Protein AF-A0AA38HGX4-F1 (afdb_monomer_lite)

Radius of gyration: 17.6 Å; chains: 1; bounding box: 30×32×56 Å

Organism: NCBI:txid2755281

Sequence (93 aa):
MPVLQRALKDHSTSIKTQACRILGIMAGLADVKDLSYYFGDVIPRLQVALVDSNPEVRAESARALGLLASGMVAPISARLPPCLITISATQSG

Structure (mmCIF, N/CA/C/O backbone):
data_AF-A0AA38HGX4-F1
#
_entry.id   AF-A0AA38HGX4-F1
#
loop_
_atom_site.group_PDB
_atom_site.id
_atom_site.type_symbol
_atom_site.label_atom_id
_atom_site.label_alt_id
_atom_site.label_comp_id
_atom_site.label_asym_id
_atom_site.label_entity_id
_atom_site.label_seq_id
_atom_site.pdbx_PDB_ins_code
_atom_site.Cartn_x
_atom_site.Cartn_y
_atom_site.Cartn_z
_atom_site.occupancy
_atom_site.B_iso_or_equiv
_atom_site.auth_seq_id
_atom_site.auth_comp_id
_atom_site.auth_asym_id
_atom_site.auth_atom_id
_atom_site.pdbx_PDB_model_num
ATOM 1 N N . MET A 1 1 ? 4.866 -10.853 2.124 1.00 70.50 1 MET A N 1
ATOM 2 C CA . MET A 1 1 ? 5.470 -10.320 3.371 1.00 70.50 1 MET A CA 1
ATOM 3 C C . MET A 1 1 ? 4.462 -10.355 4.524 1.00 70.50 1 MET A C 1
ATOM 5 O O . MET A 1 1 ? 3.716 -9.394 4.695 1.00 70.50 1 MET A O 1
ATOM 9 N N . PRO A 1 2 ? 4.409 -11.441 5.316 1.00 74.56 2 PRO A N 1
ATOM 10 C CA . PRO A 1 2 ? 3.353 -11.650 6.316 1.00 74.56 2 PRO A CA 1
ATOM 11 C C . PRO A 1 2 ? 3.364 -10.617 7.457 1.00 74.56 2 PRO A C 1
ATOM 13 O O . PRO A 1 2 ? 2.305 -10.243 7.956 1.00 74.56 2 PRO A O 1
ATOM 16 N N . VAL A 1 3 ? 4.537 -10.093 7.827 1.00 80.56 3 VAL A N 1
ATOM 17 C CA . VAL A 1 3 ? 4.676 -9.092 8.902 1.00 80.56 3 VAL A CA 1
ATOM 18 C C . VAL A 1 3 ? 4.000 -7.771 8.526 1.00 80.56 3 VAL A C 1
ATOM 20 O O . VAL A 1 3 ? 3.140 -7.286 9.257 1.00 80.56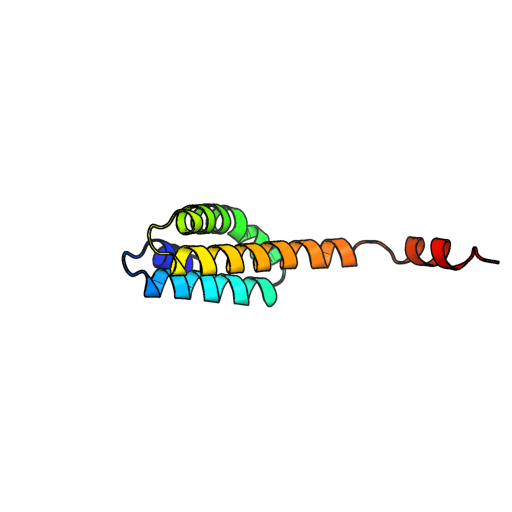 3 VAL A O 1
ATOM 23 N N . LEU A 1 4 ? 4.313 -7.224 7.348 1.00 80.69 4 LEU A N 1
ATOM 24 C CA . LEU A 1 4 ? 3.719 -5.969 6.865 1.00 80.69 4 LEU A CA 1
ATOM 25 C C . LEU A 1 4 ? 2.226 -6.121 6.579 1.00 80.69 4 LEU A C 1
ATOM 27 O O . LEU A 1 4 ? 1.436 -5.227 6.863 1.00 80.69 4 LEU A O 1
ATOM 31 N N . GLN A 1 5 ? 1.812 -7.290 6.095 1.00 78.50 5 GLN A N 1
ATOM 32 C CA . GLN A 1 5 ? 0.399 -7.613 5.936 1.00 78.50 5 GLN A CA 1
ATOM 33 C C . GLN A 1 5 ? -0.362 -7.595 7.268 1.00 78.50 5 GLN A C 1
ATOM 35 O O . GLN A 1 5 ? -1.520 -7.176 7.300 1.00 78.50 5 GLN A O 1
ATOM 40 N N . ARG A 1 6 ? 0.249 -8.072 8.355 1.00 81.38 6 ARG A N 1
ATOM 41 C CA . ARG A 1 6 ? -0.371 -8.041 9.683 1.00 81.38 6 ARG A CA 1
ATOM 42 C C . ARG A 1 6 ? -0.410 -6.620 10.239 1.00 81.38 6 ARG A C 1
ATOM 44 O O . ARG A 1 6 ? -1.453 -6.211 10.728 1.00 81.38 6 ARG A O 1
ATOM 51 N N . ALA A 1 7 ? 0.665 -5.857 10.053 1.00 82.06 7 ALA A N 1
ATOM 52 C CA . ALA A 1 7 ? 0.748 -4.457 10.463 1.00 82.06 7 ALA A CA 1
ATOM 53 C C . ALA A 1 7 ? -0.291 -3.560 9.755 1.00 82.06 7 ALA A C 1
ATOM 55 O O . ALA A 1 7 ? -0.897 -2.702 10.385 1.00 82.06 7 ALA A O 1
ATOM 56 N N . LEU A 1 8 ? -0.588 -3.806 8.473 1.00 79.31 8 LEU A N 1
ATOM 57 C CA . LEU A 1 8 ? -1.655 -3.094 7.748 1.00 79.31 8 LEU A CA 1
ATOM 58 C C . LEU A 1 8 ? -3.076 -3.432 8.234 1.00 79.31 8 LEU A C 1
ATOM 60 O O . LEU A 1 8 ? -4.014 -2.708 7.917 1.00 79.31 8 LEU A O 1
ATOM 64 N N . LYS A 1 9 ? -3.247 -4.533 8.973 1.00 79.50 9 LYS A N 1
ATOM 65 C CA . LYS A 1 9 ? -4.522 -4.929 9.595 1.00 79.50 9 LYS A CA 1
ATOM 66 C C . LYS A 1 9 ? -4.621 -4.505 11.062 1.00 79.50 9 LYS A C 1
ATOM 68 O O . LYS A 1 9 ? -5.609 -4.836 11.711 1.00 79.50 9 LYS A O 1
ATOM 73 N N . ASP A 1 10 ? -3.609 -3.826 11.590 1.00 83.75 10 ASP A N 1
ATOM 74 C CA . ASP A 1 10 ? -3.604 -3.390 12.978 1.00 83.75 10 ASP A CA 1
ATOM 75 C C . ASP A 1 10 ? -4.617 -2.253 13.203 1.00 83.75 10 ASP A C 1
ATOM 77 O O . ASP A 1 10 ? -4.905 -1.457 12.302 1.00 83.75 10 ASP A O 1
ATOM 81 N N . HIS A 1 11 ? -5.166 -2.167 14.414 1.00 79.00 11 HIS A N 1
ATOM 82 C CA . HIS A 1 11 ? -6.062 -1.075 14.795 1.00 79.00 11 HIS A CA 1
ATOM 83 C C . HIS A 1 11 ? -5.305 0.246 14.976 1.00 79.00 11 HIS A C 1
ATOM 85 O O . HIS A 1 11 ? -5.894 1.315 14.809 1.00 79.00 11 HIS A O 1
ATOM 91 N N . SER A 1 12 ? -4.003 0.189 15.269 1.00 86.75 12 SER A N 1
ATOM 92 C CA . SER A 1 12 ? -3.172 1.376 15.441 1.00 86.75 12 SER A CA 1
ATOM 93 C C . SER A 1 12 ? -2.874 2.061 14.107 1.00 86.75 12 SER A C 1
ATOM 95 O O . SER A 1 12 ? -2.237 1.503 13.210 1.00 86.75 12 SER A O 1
ATOM 97 N N . THR A 1 13 ? -3.289 3.322 13.991 1.00 85.19 13 THR A N 1
ATOM 98 C CA . THR A 1 13 ? -2.980 4.186 12.845 1.00 85.19 13 THR A CA 1
ATOM 99 C C . THR A 1 13 ? -1.479 4.364 12.645 1.00 85.19 13 THR A C 1
ATOM 101 O O . THR A 1 13 ? -1.029 4.303 11.505 1.00 85.19 13 THR A O 1
ATOM 104 N N . SER A 1 14 ? -0.696 4.475 13.724 1.00 85.62 14 SER A N 1
ATOM 105 C CA . SER A 1 14 ? 0.768 4.591 13.649 1.00 85.62 14 SER A CA 1
ATOM 106 C C . SER A 1 14 ? 1.438 3.335 13.083 1.00 85.62 14 SER A C 1
ATOM 108 O O . SER A 1 14 ? 2.412 3.425 12.341 1.00 85.62 14 SER A O 1
ATOM 110 N N . ILE A 1 15 ? 0.906 2.148 13.391 1.00 87.38 15 ILE A N 1
ATOM 111 C CA . ILE A 1 15 ? 1.429 0.887 12.842 1.00 87.38 15 ILE A CA 1
ATOM 112 C C . ILE A 1 15 ? 1.085 0.785 11.351 1.00 87.38 15 ILE A C 1
ATOM 114 O O . ILE A 1 15 ? 1.940 0.412 10.544 1.00 87.38 15 ILE A O 1
ATOM 118 N N . LYS A 1 16 ? -0.134 1.182 10.965 1.00 85.75 16 LYS A N 1
ATOM 119 C CA . LYS A 1 16 ? -0.568 1.208 9.562 1.00 85.75 16 LYS A CA 1
ATOM 120 C C . LYS A 1 16 ? 0.260 2.175 8.714 1.00 85.75 16 LYS A C 1
ATOM 122 O O . LYS A 1 16 ? 0.729 1.782 7.643 1.00 85.75 16 LYS A O 1
ATOM 127 N N . THR A 1 17 ? 0.495 3.401 9.186 1.00 86.25 17 THR A N 1
ATOM 128 C CA . THR A 1 17 ? 1.336 4.381 8.474 1.00 86.25 17 THR A CA 1
ATOM 129 C C . THR A 1 17 ? 2.769 3.884 8.334 1.00 86.25 17 THR A C 1
ATOM 131 O O . THR A 1 17 ? 3.326 3.910 7.236 1.00 86.25 17 THR A O 1
ATOM 134 N N . GLN A 1 18 ? 3.360 3.356 9.407 1.00 88.50 18 GLN A N 1
ATOM 135 C CA . GLN A 1 18 ? 4.732 2.855 9.375 1.00 88.50 18 GLN A CA 1
ATOM 136 C C . GLN A 1 18 ? 4.881 1.641 8.447 1.00 88.50 18 GLN A C 1
ATOM 138 O O . GLN A 1 18 ? 5.865 1.550 7.711 1.00 88.50 18 GLN A O 1
ATOM 143 N N . ALA A 1 19 ? 3.882 0.757 8.397 1.00 88.25 19 ALA A N 1
ATOM 144 C CA . ALA A 1 19 ? 3.848 -0.353 7.449 1.00 88.25 19 ALA A CA 1
ATOM 145 C C . ALA A 1 19 ? 3.782 0.124 5.988 1.00 88.25 19 ALA A C 1
ATOM 147 O O . ALA A 1 19 ? 4.527 -0.392 5.152 1.00 88.25 19 ALA A O 1
ATOM 148 N N . CYS A 1 20 ? 2.945 1.125 5.685 1.00 87.31 20 CYS A N 1
ATOM 149 C CA . CYS A 1 20 ? 2.879 1.738 4.352 1.00 87.31 20 CYS A CA 1
ATOM 150 C C . CYS A 1 20 ? 4.223 2.359 3.959 1.00 87.31 20 CYS A C 1
ATOM 152 O O . CYS A 1 20 ? 4.720 2.123 2.858 1.00 87.31 20 CYS A O 1
ATOM 154 N N . ARG A 1 21 ? 4.857 3.083 4.885 1.00 88.00 21 ARG A N 1
ATOM 155 C CA . ARG A 1 21 ? 6.153 3.726 4.658 1.00 88.00 21 ARG A CA 1
ATOM 156 C C . ARG A 1 21 ? 7.265 2.721 4.365 1.00 88.00 21 ARG A C 1
ATOM 158 O O . ARG A 1 21 ? 8.012 2.896 3.404 1.00 88.00 21 ARG A O 1
ATOM 165 N N . ILE A 1 22 ? 7.359 1.651 5.159 1.00 88.38 22 ILE A N 1
ATOM 166 C CA . ILE A 1 22 ? 8.338 0.575 4.937 1.00 88.38 22 ILE A CA 1
ATOM 167 C C . ILE A 1 22 ? 8.100 -0.081 3.572 1.00 88.38 22 ILE A C 1
ATOM 169 O O . ILE A 1 22 ? 9.056 -0.303 2.833 1.00 88.38 22 ILE A O 1
ATOM 173 N N . LEU A 1 23 ? 6.839 -0.343 3.211 1.00 85.25 23 LEU A N 1
ATOM 174 C CA . LEU A 1 23 ? 6.473 -0.868 1.892 1.00 85.25 23 LEU A CA 1
ATOM 175 C C . LEU A 1 23 ? 6.920 0.051 0.753 1.00 85.25 23 LEU A C 1
ATOM 177 O O . LEU A 1 23 ? 7.495 -0.435 -0.216 1.00 85.25 23 LEU A O 1
ATOM 181 N N . GLY A 1 24 ? 6.694 1.359 0.877 1.00 84.50 24 GLY A N 1
ATOM 182 C CA . GLY A 1 24 ? 7.108 2.338 -0.127 1.00 84.50 24 GLY A CA 1
ATOM 183 C C . GLY A 1 24 ? 8.626 2.394 -0.307 1.00 84.50 24 GLY A C 1
ATOM 184 O O . GLY A 1 24 ? 9.113 2.364 -1.433 1.00 84.50 24 GLY A O 1
ATOM 185 N N . ILE A 1 25 ? 9.383 2.413 0.793 1.00 84.75 25 ILE A N 1
ATOM 186 C CA . ILE A 1 25 ? 10.854 2.404 0.743 1.00 84.75 25 ILE A CA 1
ATOM 187 C C . ILE A 1 25 ? 11.363 1.098 0.127 1.00 84.75 25 ILE A C 1
ATOM 189 O O . ILE A 1 25 ? 12.230 1.128 -0.743 1.00 84.75 25 ILE A O 1
ATOM 193 N N . MET A 1 26 ? 10.797 -0.046 0.524 1.00 82.94 26 MET A N 1
ATOM 194 C CA . MET A 1 26 ? 11.154 -1.331 -0.077 1.00 82.94 26 MET A CA 1
ATOM 195 C C . MET A 1 26 ? 10.832 -1.373 -1.567 1.00 82.94 26 MET A C 1
ATOM 197 O O . MET A 1 26 ? 11.617 -1.925 -2.325 1.00 82.94 26 MET A O 1
ATOM 201 N N . ALA A 1 27 ? 9.747 -0.741 -2.010 1.00 78.38 27 ALA A N 1
ATOM 202 C CA . ALA A 1 27 ? 9.424 -0.652 -3.428 1.00 78.38 27 ALA A CA 1
ATOM 203 C C . ALA A 1 27 ? 10.422 0.174 -4.250 1.00 78.38 27 ALA A C 1
ATOM 205 O O . ALA A 1 27 ? 10.560 -0.065 -5.445 1.00 78.38 27 ALA A O 1
ATOM 206 N N . GLY A 1 28 ? 11.115 1.126 -3.619 1.00 75.75 28 GLY A N 1
ATOM 207 C CA . GLY A 1 28 ? 12.188 1.889 -4.257 1.00 75.75 28 GLY A CA 1
ATOM 208 C C . GLY A 1 28 ? 13.552 1.189 -4.252 1.00 75.75 28 GLY A C 1
ATOM 209 O O . GLY A 1 28 ? 14.412 1.559 -5.043 1.00 75.75 28 GLY A O 1
ATOM 210 N N . LEU A 1 29 ? 13.762 0.210 -3.365 1.00 79.69 29 LEU A N 1
ATOM 211 C CA . LEU A 1 29 ? 15.047 -0.483 -3.192 1.00 79.69 29 LEU A CA 1
ATOM 212 C C . LEU A 1 29 ? 15.059 -1.907 -3.762 1.00 79.69 29 LEU A C 1
ATOM 214 O O . LEU A 1 29 ? 16.126 -2.417 -4.092 1.00 79.69 29 LEU A O 1
ATOM 218 N N . ALA A 1 30 ? 13.904 -2.569 -3.823 1.00 76.56 30 ALA A N 1
ATOM 219 C CA . ALA A 1 30 ? 13.784 -3.953 -4.258 1.00 76.56 30 ALA A CA 1
ATOM 220 C C . ALA A 1 30 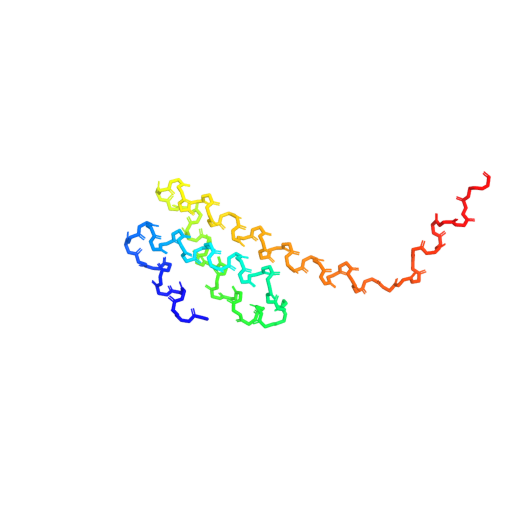? 13.556 -4.057 -5.768 1.00 76.56 30 ALA A C 1
ATOM 222 O O . ALA A 1 30 ? 12.884 -3.220 -6.374 1.00 76.56 30 ALA A O 1
ATOM 223 N N . ASP A 1 31 ? 14.049 -5.147 -6.356 1.00 73.56 31 ASP A N 1
ATOM 224 C CA . ASP A 1 31 ? 13.784 -5.463 -7.751 1.00 73.56 31 ASP A CA 1
ATOM 225 C C . ASP A 1 31 ? 12.293 -5.731 -7.978 1.00 73.56 31 ASP A C 1
ATOM 227 O O . ASP A 1 31 ? 11.634 -6.478 -7.245 1.00 73.56 31 ASP A O 1
ATOM 231 N N . VAL A 1 32 ? 11.757 -5.157 -9.056 1.00 68.62 32 VAL A N 1
ATOM 232 C CA . VAL A 1 32 ? 10.330 -5.263 -9.402 1.00 68.62 32 VAL A CA 1
ATOM 233 C C . VAL A 1 32 ? 9.882 -6.715 -9.526 1.00 68.62 32 VAL A C 1
ATOM 235 O O . VAL A 1 32 ? 8.743 -7.023 -9.189 1.00 68.62 32 VAL A O 1
ATOM 238 N N . LYS A 1 33 ? 10.774 -7.614 -9.962 1.00 71.25 33 LYS A N 1
ATOM 239 C CA . LYS A 1 33 ? 10.493 -9.049 -10.096 1.00 71.25 33 LYS A CA 1
ATOM 240 C C . LYS A 1 33 ? 10.185 -9.713 -8.753 1.00 71.25 33 LYS A C 1
ATOM 242 O O . LYS A 1 33 ? 9.197 -10.442 -8.650 1.00 71.25 33 LYS A O 1
ATOM 247 N N . ASP A 1 34 ? 10.965 -9.411 -7.721 1.00 78.00 34 ASP A N 1
ATOM 248 C CA . ASP A 1 34 ? 10.751 -9.965 -6.382 1.00 78.00 34 ASP A CA 1
ATOM 249 C C . ASP A 1 34 ? 9.503 -9.365 -5.741 1.00 78.00 34 ASP A C 1
ATOM 251 O O . ASP A 1 34 ? 8.742 -10.044 -5.049 1.00 78.00 34 ASP A O 1
ATOM 255 N N . LEU A 1 35 ? 9.248 -8.089 -6.030 1.00 73.62 35 LEU A N 1
ATOM 256 C CA . LEU A 1 35 ? 8.081 -7.378 -5.537 1.00 73.62 35 LEU A CA 1
ATOM 257 C C . LEU A 1 35 ? 6.784 -7.827 -6.223 1.00 73.62 35 LEU A C 1
ATOM 259 O O . LEU A 1 35 ? 5.740 -7.880 -5.568 1.00 73.62 35 LEU A O 1
ATOM 263 N N . SER A 1 36 ? 6.847 -8.232 -7.498 1.00 76.69 36 SER A N 1
ATOM 264 C CA . SER A 1 36 ? 5.674 -8.675 -8.258 1.00 76.69 36 SER A CA 1
ATOM 265 C C . SER A 1 36 ? 4.980 -9.902 -7.679 1.00 76.69 36 SER A C 1
ATOM 267 O O . SER A 1 36 ? 3.753 -9.976 -7.736 1.00 76.69 36 SER A O 1
ATOM 269 N N . TYR A 1 37 ? 5.718 -10.800 -7.021 1.00 81.81 37 TYR A N 1
ATOM 270 C CA . TYR A 1 37 ? 5.122 -11.918 -6.284 1.00 81.81 37 TYR A CA 1
ATOM 271 C C . TYR A 1 37 ? 4.233 -11.443 -5.120 1.00 81.81 37 TYR A C 1
ATOM 273 O O . TYR A 1 37 ? 3.231 -12.069 -4.785 1.00 81.81 37 TYR A O 1
ATOM 281 N N . TYR A 1 38 ? 4.570 -10.302 -4.515 1.00 78.81 38 TYR A N 1
ATOM 282 C CA . TYR A 1 38 ? 3.846 -9.748 -3.373 1.00 78.81 38 TYR A CA 1
ATOM 283 C C . TYR A 1 38 ? 2.743 -8.756 -3.763 1.00 78.81 38 TYR A C 1
ATOM 285 O O . TYR A 1 38 ? 1.905 -8.443 -2.914 1.00 78.81 38 TYR A O 1
ATOM 293 N N . PHE A 1 39 ? 2.688 -8.277 -5.012 1.00 78.00 39 PHE A N 1
ATOM 294 C CA . PHE A 1 39 ? 1.681 -7.299 -5.452 1.00 78.00 39 PHE A CA 1
ATOM 295 C C . PHE A 1 39 ? 0.246 -7.788 -5.283 1.00 78.00 39 PHE A C 1
ATOM 297 O O . PHE A 1 39 ? -0.597 -6.998 -4.856 1.00 78.00 39 PHE A O 1
ATOM 304 N N . GLY A 1 40 ? -0.013 -9.077 -5.534 1.00 81.06 40 GLY A N 1
ATOM 305 C CA . GLY A 1 40 ? -1.344 -9.673 -5.376 1.00 81.06 40 GLY A CA 1
ATOM 306 C C . GLY A 1 40 ? -1.924 -9.496 -3.971 1.00 81.06 40 GLY A C 1
ATOM 307 O O . GLY A 1 40 ? -3.123 -9.291 -3.822 1.00 81.06 40 GLY A O 1
ATOM 308 N N . ASP A 1 41 ? -1.066 -9.464 -2.949 1.00 81.94 41 ASP A N 1
ATOM 309 C CA . ASP A 1 41 ? -1.490 -9.260 -1.565 1.00 81.94 41 ASP A CA 1
ATOM 310 C C . ASP A 1 41 ? -1.340 -7.813 -1.085 1.00 81.94 41 ASP A C 1
ATOM 312 O O . ASP A 1 41 ? -2.074 -7.374 -0.197 1.00 81.94 41 ASP A O 1
ATOM 316 N N . VAL A 1 42 ? -0.339 -7.088 -1.590 1.00 81.69 42 VAL A N 1
ATOM 317 C CA . VAL A 1 42 ? 0.031 -5.750 -1.103 1.00 81.69 42 VAL A CA 1
ATOM 318 C C . VAL A 1 42 ? -0.878 -4.671 -1.688 1.00 81.69 42 VAL A C 1
ATOM 320 O O . VAL A 1 42 ? -1.331 -3.805 -0.937 1.00 81.69 42 VAL A O 1
ATOM 323 N N . ILE A 1 43 ? -1.186 -4.728 -2.989 1.00 84.12 43 ILE A N 1
ATOM 324 C CA . ILE A 1 43 ? -2.004 -3.706 -3.662 1.00 84.12 43 ILE A CA 1
ATOM 325 C C . ILE A 1 43 ? -3.408 -3.612 -3.048 1.00 84.12 43 ILE A C 1
ATOM 327 O O . ILE A 1 43 ? -3.790 -2.504 -2.663 1.00 84.12 43 ILE A O 1
ATOM 331 N N . PRO A 1 44 ? -4.152 -4.720 -2.844 1.00 86.44 44 PRO A N 1
ATOM 332 C CA . PRO A 1 44 ? -5.479 -4.642 -2.234 1.00 86.44 44 PRO A CA 1
ATOM 333 C C . PRO A 1 44 ? -5.448 -4.044 -0.825 1.00 86.44 44 PRO A C 1
ATOM 335 O O . PRO A 1 44 ? -6.370 -3.348 -0.412 1.00 86.44 44 PRO A O 1
ATOM 338 N N . ARG A 1 45 ? -4.368 -4.269 -0.068 1.00 82.94 45 ARG A N 1
ATOM 339 C CA . ARG A 1 45 ? -4.241 -3.746 1.301 1.00 82.94 45 ARG A CA 1
ATOM 340 C C . ARG A 1 45 ? -3.949 -2.256 1.330 1.00 82.94 45 ARG A C 1
ATOM 342 O O . ARG A 1 45 ? -4.517 -1.554 2.159 1.00 82.94 45 ARG A O 1
ATOM 349 N N . LEU A 1 46 ? -3.107 -1.773 0.421 1.00 85.31 46 LEU A N 1
ATOM 350 C CA . LEU A 1 46 ? -2.888 -0.337 0.258 1.00 85.31 46 LEU A CA 1
ATOM 351 C C . LEU A 1 46 ? -4.153 0.363 -0.254 1.00 85.31 46 LEU A C 1
ATOM 353 O O . LEU A 1 46 ? -4.439 1.474 0.177 1.00 85.31 46 LEU A O 1
ATOM 357 N N . GLN A 1 47 ? -4.954 -0.295 -1.097 1.00 86.38 47 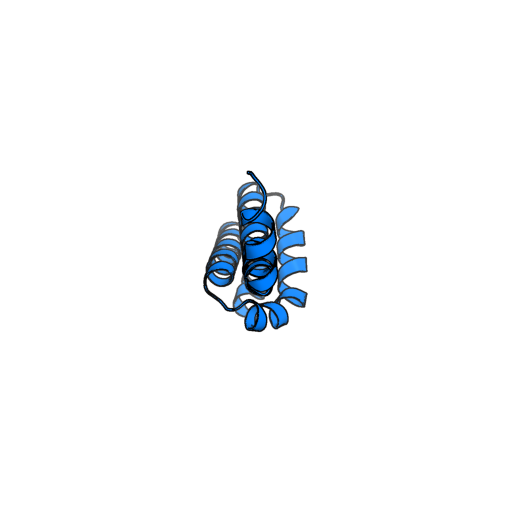GLN A N 1
ATOM 358 C CA . GLN A 1 47 ? -6.268 0.214 -1.509 1.00 86.38 47 GLN A CA 1
ATOM 359 C C . GLN A 1 47 ? -7.253 0.318 -0.339 1.00 86.38 47 GLN A C 1
ATOM 361 O O . GLN A 1 47 ? -7.965 1.312 -0.233 1.00 86.38 47 GLN A O 1
ATOM 366 N N . VAL A 1 48 ? -7.266 -0.655 0.575 1.00 86.31 48 VAL A N 1
ATOM 367 C CA . VAL A 1 48 ? -8.061 -0.553 1.812 1.00 86.31 48 VAL A CA 1
ATOM 368 C C . VAL A 1 48 ? -7.554 0.592 2.696 1.00 86.31 48 VAL A C 1
ATOM 370 O O . VAL A 1 48 ? -8.353 1.352 3.234 1.00 86.31 48 VAL A O 1
ATOM 373 N N . ALA A 1 49 ? -6.237 0.766 2.810 1.00 85.25 49 ALA A N 1
ATOM 374 C CA . ALA A 1 49 ? -5.646 1.848 3.596 1.00 85.25 49 ALA A CA 1
ATOM 375 C C . ALA A 1 49 ? -5.844 3.247 2.960 1.00 85.25 49 ALA A C 1
ATOM 377 O O . ALA A 1 49 ? -5.885 4.252 3.669 1.00 85.25 49 ALA A O 1
ATOM 378 N N . LEU A 1 50 ? -6.058 3.330 1.640 1.00 86.19 50 LEU A N 1
ATOM 379 C CA . LEU A 1 50 ? -6.426 4.570 0.940 1.00 86.19 50 LEU A CA 1
ATOM 380 C C . LEU A 1 50 ? -7.808 5.108 1.330 1.00 86.19 50 LEU A C 1
ATOM 382 O O . LEU A 1 50 ? -8.034 6.313 1.229 1.00 86.19 50 LEU A O 1
ATOM 386 N N . VAL A 1 51 ? -8.722 4.242 1.769 1.00 88.06 51 VAL A N 1
ATOM 387 C CA . VAL A 1 51 ? -10.062 4.626 2.246 1.00 88.06 51 VAL A CA 1
ATOM 388 C C . VAL A 1 51 ? -10.159 4.632 3.776 1.00 88.06 51 VAL A C 1
ATOM 390 O O . VAL A 1 51 ? -11.255 4.660 4.331 1.00 88.06 51 VAL A O 1
ATOM 393 N N . ASP A 1 52 ? -9.017 4.636 4.475 1.00 87.94 52 ASP A N 1
ATOM 394 C CA . ASP A 1 52 ? -8.974 4.725 5.934 1.00 87.94 52 ASP A CA 1
ATOM 395 C C . ASP A 1 52 ? -9.492 6.092 6.424 1.00 87.94 52 ASP A C 1
ATOM 397 O O . ASP A 1 52 ? -9.286 7.146 5.801 1.00 87.94 52 ASP A O 1
ATOM 401 N N . SER A 1 53 ? -10.177 6.080 7.570 1.00 86.38 53 SER A N 1
ATOM 402 C CA . SER A 1 53 ? -10.735 7.278 8.202 1.00 86.38 53 SER A CA 1
ATOM 403 C C . SER A 1 53 ? -9.648 8.300 8.557 1.00 86.38 53 SER A C 1
ATOM 405 O O . SER A 1 53 ? -9.904 9.507 8.526 1.00 86.38 53 SER A O 1
ATOM 407 N N . ASN A 1 54 ? -8.423 7.845 8.838 1.00 86.19 54 ASN A N 1
ATOM 408 C CA . ASN A 1 54 ? -7.312 8.710 9.209 1.00 86.19 54 ASN A CA 1
ATOM 409 C C . ASN A 1 54 ? -6.595 9.302 7.967 1.00 86.19 54 ASN A C 1
ATOM 411 O O . ASN A 1 54 ? -6.115 8.553 7.112 1.00 86.19 54 ASN A O 1
ATOM 415 N N . PRO A 1 55 ? -6.459 10.641 7.865 1.00 86.94 55 PRO A N 1
ATOM 416 C CA . PRO A 1 55 ? -5.798 11.301 6.735 1.00 86.94 55 PRO A CA 1
ATOM 417 C C . PRO A 1 55 ? -4.316 10.938 6.560 1.00 86.94 55 PRO A C 1
ATOM 419 O O . PRO A 1 55 ? -3.845 10.890 5.424 1.00 86.94 55 PRO A O 1
ATOM 422 N N . GLU A 1 56 ? -3.587 10.654 7.640 1.00 87.81 56 GLU A N 1
ATOM 423 C CA . GLU A 1 56 ? -2.171 10.272 7.572 1.00 87.81 56 GLU A CA 1
ATOM 424 C C . GLU A 1 56 ? -1.995 8.898 6.927 1.00 87.81 56 GLU A C 1
ATOM 426 O O . GLU A 1 56 ? -1.128 8.716 6.071 1.00 87.81 56 GLU A O 1
ATOM 431 N N . VAL A 1 57 ? -2.860 7.941 7.284 1.00 87.88 57 VAL A N 1
ATOM 432 C CA . VAL A 1 57 ? -2.861 6.599 6.684 1.00 87.88 57 VAL A CA 1
ATOM 433 C C . VAL A 1 57 ? -3.126 6.701 5.184 1.00 87.88 57 VAL A C 1
ATOM 435 O O . VAL A 1 57 ? -2.410 6.077 4.400 1.00 87.88 57 VAL A O 1
ATOM 438 N N . ARG A 1 58 ? -4.077 7.547 4.762 1.00 89.94 58 ARG A N 1
ATOM 439 C CA . ARG A 1 58 ? -4.361 7.771 3.336 1.00 89.94 58 ARG A CA 1
ATOM 440 C C . ARG A 1 58 ? -3.163 8.347 2.586 1.00 89.94 58 ARG A C 1
ATOM 442 O O . ARG A 1 58 ? -2.808 7.833 1.526 1.00 89.94 58 ARG A O 1
ATOM 449 N N . ALA A 1 59 ? -2.536 9.391 3.132 1.00 89.44 59 ALA A N 1
ATOM 450 C CA . ALA A 1 59 ? -1.392 10.049 2.503 1.00 89.44 59 ALA A CA 1
ATOM 451 C C . ALA A 1 59 ? -0.214 9.081 2.314 1.00 89.44 59 ALA A C 1
ATOM 453 O O . ALA A 1 59 ? 0.381 9.022 1.234 1.00 89.44 59 ALA A O 1
ATOM 454 N N . GLU A 1 60 ? 0.088 8.278 3.335 1.00 89.88 60 GLU A N 1
ATOM 455 C CA . GLU A 1 60 ? 1.217 7.353 3.277 1.00 89.88 60 GLU A CA 1
ATOM 456 C C . GLU A 1 60 ? 0.934 6.131 2.396 1.00 89.88 60 GLU A C 1
ATOM 458 O O . GLU A 1 60 ? 1.817 5.663 1.677 1.00 89.88 60 GLU A O 1
ATOM 463 N N . SER A 1 61 ? -0.317 5.668 2.361 1.00 87.94 61 SER A N 1
ATOM 464 C CA . SER A 1 61 ? -0.755 4.612 1.438 1.00 87.94 61 SER A CA 1
ATOM 465 C C . SER A 1 61 ? -0.655 5.061 -0.020 1.00 87.94 61 SER A C 1
ATOM 467 O O . SER A 1 61 ? -0.165 4.311 -0.867 1.00 87.94 61 SER A O 1
ATOM 469 N N . ALA A 1 62 ? -1.059 6.303 -0.314 1.00 89.06 62 ALA A N 1
ATOM 470 C CA . ALA A 1 62 ? -0.927 6.899 -1.642 1.00 89.06 62 ALA A CA 1
ATOM 471 C C . ALA A 1 62 ? 0.545 7.022 -2.064 1.00 89.06 62 ALA A C 1
ATOM 473 O O . ALA A 1 62 ? 0.893 6.666 -3.191 1.00 89.06 62 ALA A O 1
ATOM 474 N N . ARG A 1 63 ? 1.426 7.455 -1.150 1.00 88.50 63 ARG A N 1
ATOM 475 C CA . ARG A 1 63 ? 2.878 7.479 -1.395 1.00 88.50 63 ARG A CA 1
ATOM 476 C C . ARG A 1 63 ? 3.435 6.095 -1.693 1.00 88.50 63 ARG A C 1
ATOM 478 O O . ARG A 1 63 ? 4.159 5.939 -2.673 1.00 88.50 63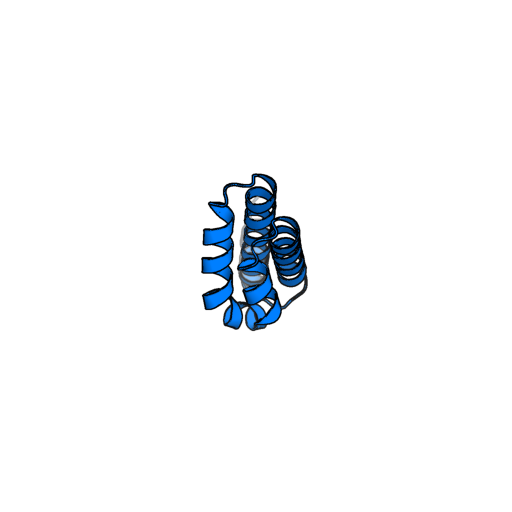 ARG A O 1
ATOM 485 N N . ALA A 1 64 ? 3.101 5.103 -0.872 1.00 88.12 64 ALA A N 1
ATOM 486 C CA . ALA A 1 64 ? 3.581 3.738 -1.049 1.00 88.12 64 ALA A CA 1
ATOM 487 C C . ALA A 1 64 ? 3.157 3.164 -2.410 1.00 88.12 64 ALA A C 1
ATOM 489 O O . ALA A 1 64 ? 3.979 2.571 -3.106 1.00 88.12 64 ALA A O 1
ATOM 490 N N . LEU A 1 65 ? 1.910 3.406 -2.829 1.00 86.50 65 LEU A N 1
ATOM 491 C CA . LEU A 1 65 ? 1.420 3.031 -4.159 1.00 86.50 65 LEU A CA 1
ATOM 492 C C . LEU A 1 65 ? 2.143 3.769 -5.289 1.00 86.50 65 LEU A C 1
ATOM 494 O O . LEU A 1 65 ? 2.478 3.148 -6.294 1.00 86.50 65 LEU A O 1
ATOM 498 N N . GLY A 1 66 ? 2.420 5.063 -5.125 1.00 85.94 66 GLY A N 1
ATOM 499 C CA . GLY A 1 66 ? 3.195 5.834 -6.097 1.00 85.94 66 GLY A CA 1
ATOM 500 C C . GLY A 1 66 ? 4.616 5.296 -6.275 1.00 85.94 66 GLY A C 1
ATOM 501 O O . GLY A 1 66 ? 5.080 5.149 -7.403 1.00 85.94 66 GLY A O 1
ATOM 502 N N . LEU A 1 67 ? 5.284 4.930 -5.178 1.00 83.88 67 LEU A N 1
ATOM 503 C CA . LEU A 1 67 ? 6.623 4.331 -5.213 1.00 83.88 67 LEU A CA 1
ATOM 504 C C . LEU A 1 67 ? 6.606 2.945 -5.865 1.00 83.88 67 LEU A C 1
ATOM 506 O O . LEU A 1 67 ? 7.455 2.660 -6.705 1.00 83.88 67 LEU A O 1
ATOM 510 N N . LEU A 1 68 ? 5.599 2.124 -5.557 1.00 80.94 68 LEU A N 1
ATOM 511 C CA . LEU A 1 68 ? 5.370 0.841 -6.228 1.00 80.94 68 LEU A CA 1
ATOM 512 C C . LEU A 1 68 ? 5.172 1.016 -7.740 1.00 80.94 68 LEU A C 1
ATOM 514 O O . LEU A 1 68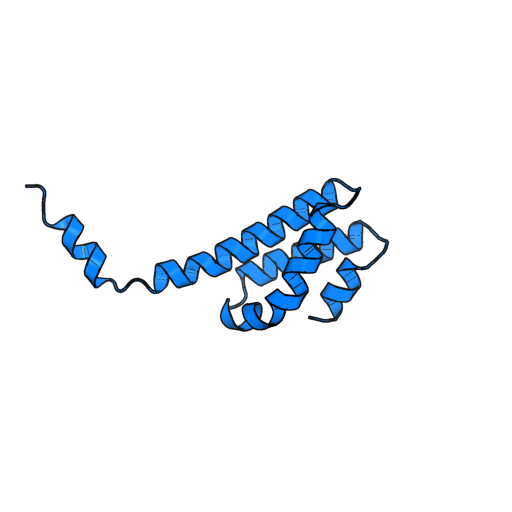 ? 5.816 0.328 -8.531 1.00 80.94 68 LEU A O 1
ATOM 518 N N . ALA A 1 69 ? 4.326 1.960 -8.153 1.00 78.69 69 ALA A N 1
ATOM 519 C CA . ALA A 1 69 ? 4.068 2.244 -9.562 1.00 78.69 69 ALA A CA 1
ATOM 520 C C . ALA A 1 69 ? 5.312 2.779 -10.287 1.00 78.69 69 ALA A C 1
ATOM 522 O O . ALA A 1 69 ? 5.632 2.322 -11.384 1.00 78.69 69 ALA A O 1
ATOM 523 N N . SER A 1 70 ? 6.048 3.698 -9.659 1.00 76.56 70 SER A N 1
ATOM 524 C CA . SER A 1 70 ? 7.290 4.243 -10.211 1.00 76.56 70 SER A CA 1
ATOM 525 C C . SER A 1 70 ? 8.370 3.168 -10.343 1.00 76.56 70 SER A C 1
ATOM 527 O O . SER A 1 70 ? 9.075 3.134 -11.353 1.00 76.56 70 SER A O 1
ATOM 529 N N . GLY A 1 71 ? 8.457 2.262 -9.363 1.00 69.56 71 GLY A N 1
ATOM 530 C CA . GLY A 1 71 ? 9.327 1.092 -9.409 1.00 69.56 71 GLY A CA 1
ATOM 531 C C . GLY A 1 71 ? 9.038 0.224 -10.630 1.00 69.56 71 GLY A C 1
ATOM 532 O O . GLY A 1 71 ? 9.973 -0.134 -11.326 1.00 69.56 71 GLY A O 1
ATOM 533 N N . MET A 1 72 ? 7.766 -0.036 -10.964 1.00 65.69 72 MET A N 1
ATOM 534 C CA . MET A 1 72 ? 7.378 -0.823 -12.151 1.00 65.69 72 MET A CA 1
ATOM 535 C C . MET A 1 72 ? 7.632 -0.120 -13.493 1.00 65.69 72 MET A C 1
ATOM 537 O O . MET A 1 72 ? 7.911 -0.789 -14.490 1.00 65.69 72 MET A O 1
ATOM 541 N N . VAL A 1 73 ? 7.526 1.209 -13.545 1.00 58.16 73 VAL A N 1
ATOM 542 C CA . VAL A 1 73 ? 7.736 1.988 -14.780 1.00 58.16 73 VAL A CA 1
ATOM 543 C C . VAL A 1 73 ? 9.223 2.099 -15.132 1.00 58.16 73 VAL A C 1
ATOM 545 O O . VAL A 1 73 ? 9.579 2.039 -16.312 1.00 58.16 73 VAL A O 1
ATOM 548 N N . ALA A 1 74 ? 10.105 2.183 -14.132 1.00 56.16 74 ALA A N 1
ATOM 549 C CA . ALA A 1 74 ? 11.552 2.259 -14.336 1.00 56.16 74 ALA A CA 1
ATOM 550 C C . ALA A 1 74 ? 12.140 1.120 -15.210 1.00 56.16 74 ALA A C 1
ATOM 552 O O . ALA A 1 74 ? 12.824 1.426 -16.191 1.00 56.16 74 ALA A O 1
ATOM 553 N N . PRO A 1 75 ? 11.859 -0.179 -14.972 1.00 53.84 75 PRO A N 1
ATOM 554 C CA . PRO A 1 75 ? 12.381 -1.256 -15.805 1.00 53.84 75 PRO A CA 1
ATOM 555 C C . PRO A 1 75 ? 11.697 -1.351 -17.170 1.00 53.84 75 PRO A C 1
ATOM 557 O O . PRO A 1 75 ? 12.267 -1.958 -18.069 1.00 53.84 75 PRO A O 1
ATOM 560 N N . ILE A 1 76 ? 10.495 -0.792 -17.359 1.00 52.66 76 ILE A N 1
ATOM 561 C CA . ILE A 1 76 ? 9.846 -0.752 -18.682 1.00 52.66 76 ILE A CA 1
ATOM 562 C C . ILE A 1 76 ? 10.557 0.267 -19.578 1.00 52.66 76 ILE A C 1
ATOM 564 O O . ILE A 1 76 ? 10.833 -0.039 -20.736 1.00 52.66 76 ILE A O 1
ATOM 568 N N . SER A 1 77 ? 10.932 1.426 -19.026 1.00 51.16 77 SER A N 1
ATOM 569 C CA . SER A 1 77 ? 11.768 2.421 -19.714 1.00 51.16 77 SER A CA 1
ATOM 570 C C . SER A 1 77 ? 13.152 1.859 -20.064 1.00 51.16 77 SER A C 1
ATOM 572 O O . SER A 1 77 ? 13.597 1.962 -21.205 1.00 51.16 77 SER A O 1
ATOM 574 N N . ALA A 1 78 ? 13.792 1.153 -19.125 1.00 53.22 78 ALA A N 1
ATOM 575 C CA . ALA A 1 78 ? 15.102 0.533 -19.345 1.00 53.22 78 ALA A CA 1
ATOM 576 C C . ALA A 1 78 ? 15.088 -0.650 -20.335 1.00 53.22 78 ALA A C 1
ATOM 578 O O . ALA A 1 78 ? 16.148 -1.110 -20.758 1.00 53.22 78 ALA A O 1
ATOM 579 N N . ARG A 1 79 ? 13.905 -1.168 -20.700 1.00 46.78 79 ARG A N 1
ATOM 580 C CA . ARG A 1 79 ? 13.751 -2.289 -21.641 1.00 46.78 79 ARG A CA 1
ATOM 581 C C . ARG A 1 79 ? 13.416 -1.846 -23.063 1.00 46.78 79 ARG A C 1
ATOM 583 O O . ARG A 1 79 ? 13.279 -2.712 -23.927 1.00 46.78 79 ARG A O 1
ATOM 590 N N . LEU A 1 80 ? 13.308 -0.540 -23.328 1.00 47.00 80 LEU A N 1
ATOM 591 C CA . LEU A 1 80 ? 13.319 -0.057 -24.705 1.00 47.00 80 LEU A CA 1
ATOM 592 C C . LEU A 1 80 ? 14.757 -0.168 -25.241 1.00 47.00 80 LEU A C 1
ATOM 594 O O . LEU A 1 80 ? 15.659 0.458 -24.682 1.00 47.00 80 LEU A O 1
ATOM 598 N N . PRO A 1 81 ? 15.011 -0.963 -26.294 1.00 56.16 81 PRO A N 1
ATOM 599 C CA . PRO A 1 81 ? 16.349 -1.082 -26.845 1.00 56.16 81 PRO A CA 1
ATOM 600 C C . PRO A 1 81 ? 16.827 0.289 -27.359 1.00 56.16 81 PRO A C 1
ATOM 602 O O . PRO A 1 81 ? 16.047 1.011 -27.990 1.00 56.16 81 PRO A O 1
ATOM 605 N N . PRO A 1 82 ? 18.111 0.641 -27.159 1.00 59.00 82 PRO A N 1
ATOM 606 C CA . PRO A 1 82 ? 18.684 1.933 -27.556 1.00 59.00 82 PRO A CA 1
ATOM 607 C C . PRO A 1 82 ? 18.616 2.226 -29.068 1.00 59.00 82 PRO A C 1
ATOM 609 O O . PRO A 1 82 ? 18.934 3.330 -29.498 1.00 59.00 82 PRO A O 1
ATOM 612 N N . CYS A 1 83 ? 18.151 1.282 -29.889 1.00 56.50 83 CYS A N 1
ATOM 613 C CA . CYS A 1 83 ? 18.033 1.434 -31.336 1.00 56.50 83 CYS A CA 1
ATOM 614 C C . CYS A 1 83 ? 16.997 2.479 -31.791 1.00 56.50 83 CYS A C 1
ATOM 616 O O . CYS A 1 83 ? 17.097 2.943 -32.922 1.00 56.50 83 CYS A O 1
ATOM 618 N N . LEU A 1 84 ? 16.027 2.878 -30.956 1.00 53.81 84 LEU A N 1
ATOM 619 C CA . LEU A 1 84 ? 15.017 3.878 -31.351 1.00 53.81 84 LEU A CA 1
ATOM 620 C C . LEU A 1 84 ? 15.332 5.316 -30.916 1.00 53.81 84 LEU A C 1
ATOM 622 O O . LEU A 1 84 ? 14.672 6.238 -31.383 1.00 53.81 84 LEU A O 1
ATOM 626 N N . 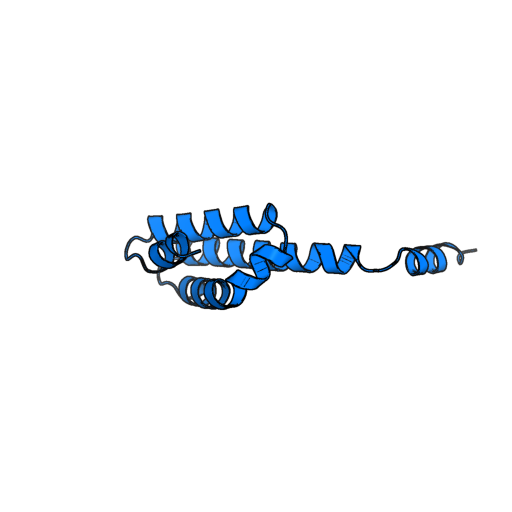ILE A 1 85 ? 16.353 5.530 -30.083 1.00 60.75 85 ILE A N 1
ATOM 627 C CA . ILE A 1 85 ? 16.736 6.875 -29.614 1.00 60.75 85 ILE A CA 1
ATOM 628 C C . ILE A 1 85 ? 17.647 7.570 -30.644 1.00 60.75 85 ILE A C 1
ATOM 630 O O . ILE A 1 85 ? 17.653 8.791 -30.766 1.00 60.75 85 ILE A O 1
ATOM 634 N N . THR A 1 86 ? 18.385 6.797 -31.447 1.00 54.66 86 THR A N 1
ATOM 635 C CA . THR A 1 86 ? 19.297 7.338 -32.468 1.00 54.66 86 THR A CA 1
ATOM 636 C C . THR A 1 86 ? 18.572 7.879 -33.704 1.00 54.66 86 THR A C 1
ATOM 638 O O . THR A 1 86 ? 19.087 8.785 -34.351 1.00 54.66 86 THR A O 1
ATOM 641 N N . ILE A 1 87 ? 17.373 7.383 -34.033 1.00 58.66 87 ILE A N 1
ATOM 642 C CA . ILE A 1 87 ? 16.681 7.778 -35.275 1.00 58.66 87 ILE A CA 1
ATOM 643 C C . ILE A 1 87 ? 16.037 9.171 -35.150 1.00 58.66 87 ILE A C 1
ATOM 645 O O . ILE A 1 87 ? 15.904 9.876 -36.144 1.00 58.66 87 ILE A O 1
ATOM 649 N N . SER A 1 88 ? 15.696 9.626 -33.939 1.00 57.47 88 SER A N 1
ATOM 650 C CA . SER A 1 88 ? 15.142 10.974 -33.729 1.00 57.47 88 SER A CA 1
ATOM 651 C C . SER A 1 88 ? 16.200 12.077 -33.598 1.00 57.47 88 SER A C 1
ATOM 653 O O . SER A 1 88 ? 15.834 13.244 -33.534 1.00 57.47 88 SER A O 1
ATOM 655 N N . ALA A 1 89 ? 17.495 11.737 -33.546 1.00 57.00 89 ALA A N 1
ATOM 656 C CA . ALA A 1 89 ? 18.589 12.709 -33.428 1.00 57.00 89 ALA A CA 1
ATOM 657 C C . ALA A 1 89 ? 19.295 13.015 -34.767 1.00 57.00 89 ALA A C 1
ATOM 659 O O . ALA A 1 89 ? 20.204 13.840 -34.799 1.00 57.00 89 ALA A O 1
ATOM 660 N N . THR A 1 90 ? 18.899 12.368 -35.870 1.00 54.81 90 THR A N 1
ATOM 661 C CA . THR A 1 90 ? 19.549 12.506 -37.189 1.00 54.81 90 THR A CA 1
ATOM 662 C C . THR A 1 90 ? 18.746 13.296 -38.227 1.00 54.81 90 THR A C 1
ATOM 664 O O . THR A 1 90 ? 19.187 13.404 -39.369 1.00 54.81 90 THR A O 1
ATOM 667 N N . GLN A 1 91 ? 17.617 13.913 -37.865 1.00 51.25 91 GLN A N 1
ATOM 668 C CA . GLN A 1 91 ? 16.930 14.873 -38.739 1.00 51.25 91 GLN A CA 1
ATOM 669 C C . GLN A 1 91 ? 16.641 16.185 -38.013 1.00 51.25 91 GLN A C 1
ATOM 671 O O . GLN A 1 91 ? 15.673 16.279 -37.266 1.00 51.25 91 GLN A O 1
ATOM 676 N N . SER A 1 92 ? 17.516 17.163 -38.250 1.00 50.34 92 SER A N 1
ATOM 677 C CA . SER A 1 92 ? 17.323 18.626 -38.338 1.00 50.34 92 SER A CA 1
ATOM 678 C C . SER A 1 92 ? 18.749 19.201 -38.242 1.00 50.34 92 SER A C 1
ATOM 680 O O . SER A 1 92 ? 19.275 19.344 -37.142 1.00 50.34 92 SER A O 1
ATOM 682 N N . GLY A 1 93 ? 19.525 19.344 -39.319 1.00 46.59 93 GLY A N 1
ATOM 683 C CA . GLY A 1 93 ? 19.104 19.797 -40.644 1.00 46.59 93 GLY A CA 1
ATOM 684 C C . GLY A 1 93 ? 18.935 21.301 -40.593 1.00 46.59 93 GLY A C 1
ATOM 685 O O . GLY A 1 93 ? 17.852 21.708 -40.128 1.00 46.59 93 GLY A O 1
#

InterPro domains:
  IPR011989 Armadillo-like helical [G3DSA:1.25.10.10] (1-88)
  IPR016024 Armadillo-type fold [SSF48371] (1-72)

Secondary structure (DSSP, 8-state):
-HHHHHHTT-S-HHHHHHHHHHHHHHHHHS-HHHHHHHHHHHHHHHHHHHT-SSHHHHHHHHHHHHHHHHHHHHHHHTTS-GGGTSGGGS---

pLDDT: mean 76.14, std 13.03, range [46.59, 89.94]

Foldseek 3Di:
DVVLLVQLVDPDPVSLLVSLQVLLVCLQVDQLVVCVVVCVRLVVSLVVQCPDPDPSSNVSSVSSVVSNVVSVVVVVVVPPPPVVVVVVVPDDD